Protein AF-A0A4Y7U260-F1 (afdb_monomer_lite)

InterPro domains:
  IPR005828 Major facilitator, sugar transporter-like [PF00083] (8-81)
  IPR036259 MFS transporter superfamily [G3DSA:1.20.1250.20] (1-96)
  IPR036259 MFS transporter superfamily [SSF103473] (2-88)

Secondary structure (DSSP, 8-state):
-----HHHHHHHTHHHHHHHHHHHHHHHHHHHHH-HHHHHHHHHHHHHHHHHHHHHS-TTS-HIIIIIHHHHHHHHHHHHHHHHHHHHHHTT--TTT--

Sequence (99 aa):
IYHYTPLQAGIGFLPLTIVNFIAAMYLPTITEKFGNTKVLLTGQVILIIGLVISAIVNPTNGYWLAIGLPMILVGLGQGWILAPLTNAGIYKVDNNIAG

Organism: NCBI:txid2133765

Structure (mmCIF, N/CA/C/O backbone):
data_AF-A0A4Y7U260-F1
#
_entry.id   AF-A0A4Y7U260-F1
#
loop_
_atom_site.group_PDB
_atom_site.id
_atom_site.type_symbol
_atom_site.label_atom_id
_atom_site.label_alt_id
_atom_site.label_comp_id
_atom_site.label_asym_id
_atom_site.label_entity_id
_atom_site.label_seq_id
_atom_site.pdbx_PDB_ins_code
_atom_site.Cartn_x
_atom_site.Cartn_y
_atom_site.Cartn_z
_atom_site.occupancy
_atom_site.B_iso_or_equiv
_atom_site.auth_seq_id
_atom_site.auth_comp_id
_atom_site.auth_asym_id
_atom_site.auth_atom_id
_atom_site.pdbx_PDB_model_num
ATOM 1 N N . ILE A 1 1 ? 15.675 -6.341 -18.057 1.00 59.59 1 ILE A N 1
ATOM 2 C CA . ILE A 1 1 ? 14.580 -5.469 -18.555 1.00 59.59 1 ILE A CA 1
ATOM 3 C C . ILE A 1 1 ? 14.707 -4.052 -17.998 1.00 59.59 1 ILE A C 1
ATOM 5 O O . ILE A 1 1 ? 14.767 -3.149 -18.811 1.00 59.59 1 ILE A O 1
ATOM 9 N N . TYR A 1 2 ? 14.845 -3.830 -16.681 1.00 62.16 2 TYR A N 1
ATOM 10 C CA . TYR A 1 2 ? 14.929 -2.452 -16.154 1.00 62.16 2 TYR A CA 1
ATOM 11 C C . TYR A 1 2 ? 16.318 -1.939 -15.734 1.00 62.16 2 TYR A C 1
ATOM 13 O O . TYR A 1 2 ? 16.486 -0.730 -15.657 1.00 62.16 2 TYR A O 1
ATOM 21 N N . HIS A 1 3 ? 17.312 -2.810 -15.500 1.00 71.12 3 HIS A N 1
ATOM 22 C CA . HIS A 1 3 ? 18.700 -2.431 -15.147 1.00 71.12 3 HIS A CA 1
ATOM 23 C C . HIS A 1 3 ? 18.819 -1.310 -14.092 1.00 71.12 3 HIS A C 1
ATOM 25 O O . HIS A 1 3 ? 19.743 -0.500 -14.144 1.00 71.12 3 HIS A O 1
ATOM 31 N N . TYR A 1 4 ? 17.886 -1.259 -13.136 1.00 77.31 4 TYR A N 1
ATOM 32 C CA . TYR A 1 4 ? 17.899 -0.234 -12.102 1.00 77.31 4 TYR A CA 1
ATOM 33 C C . TYR A 1 4 ? 19.113 -0.400 -11.194 1.00 77.31 4 TYR A C 1
ATOM 35 O O . TYR A 1 4 ? 19.436 -1.508 -10.758 1.00 77.31 4 TYR A O 1
ATOM 43 N N . THR A 1 5 ? 19.763 0.716 -10.873 1.00 85.38 5 THR A N 1
ATOM 44 C CA . THR A 1 5 ? 20.750 0.737 -9.793 1.00 85.38 5 THR A CA 1
ATOM 45 C C . THR A 1 5 ? 20.060 0.414 -8.461 1.00 85.38 5 THR A C 1
ATOM 47 O O . THR A 1 5 ? 18.855 0.653 -8.323 1.00 85.38 5 THR A O 1
ATOM 50 N N . PRO A 1 6 ? 20.786 -0.078 -7.441 1.00 82.94 6 PRO A N 1
ATOM 51 C CA . PRO A 1 6 ? 20.205 -0.317 -6.117 1.00 82.94 6 PRO A CA 1
ATOM 52 C C . PRO A 1 6 ? 19.465 0.908 -5.555 1.00 82.94 6 PRO A C 1
ATOM 54 O O . PRO A 1 6 ? 18.398 0.773 -4.962 1.00 82.94 6 PRO A O 1
ATOM 57 N N . LEU A 1 7 ? 19.980 2.115 -5.822 1.00 85.75 7 LEU A N 1
ATOM 58 C CA . LEU A 1 7 ? 19.334 3.372 -5.446 1.00 85.75 7 LEU A CA 1
ATOM 59 C C . LEU A 1 7 ? 18.013 3.600 -6.196 1.00 85.75 7 LEU A C 1
ATOM 61 O O . LEU A 1 7 ? 17.024 3.991 -5.584 1.00 85.75 7 LEU A O 1
ATOM 65 N N . GLN A 1 8 ? 17.972 3.341 -7.504 1.00 83.44 8 GLN A N 1
ATOM 66 C CA . GLN A 1 8 ? 16.750 3.479 -8.303 1.00 83.44 8 GLN A CA 1
ATOM 67 C C . GLN A 1 8 ? 15.684 2.462 -7.897 1.00 83.44 8 GLN A C 1
ATOM 69 O O . GLN A 1 8 ? 14.512 2.817 -7.825 1.00 83.44 8 GLN A O 1
ATOM 74 N N . ALA A 1 9 ? 16.082 1.228 -7.576 1.00 83.81 9 ALA A N 1
ATOM 75 C CA . ALA A 1 9 ? 15.172 0.240 -7.011 1.00 83.81 9 ALA A CA 1
ATOM 76 C C . ALA A 1 9 ? 14.614 0.726 -5.664 1.00 83.81 9 ALA A C 1
ATOM 78 O O . ALA A 1 9 ? 13.404 0.701 -5.469 1.00 83.81 9 ALA A O 1
ATOM 79 N N . GLY A 1 10 ? 15.468 1.255 -4.778 1.00 83.88 10 GLY A N 1
ATOM 80 C CA . GLY A 1 10 ? 15.048 1.823 -3.493 1.00 83.88 10 GLY A CA 1
ATOM 81 C C . GLY A 1 10 ? 14.064 2.989 -3.634 1.00 83.88 10 GLY A C 1
ATOM 82 O O . GLY A 1 10 ? 13.020 2.994 -2.987 1.00 83.88 10 GLY A O 1
ATOM 83 N N . ILE A 1 11 ? 14.341 3.939 -4.533 1.00 87.81 11 ILE A N 1
ATOM 84 C CA . ILE A 1 11 ? 13.416 5.040 -4.864 1.00 87.81 11 ILE A CA 1
ATOM 85 C C . ILE A 1 11 ? 12.113 4.491 -5.453 1.00 87.81 11 ILE A C 1
ATOM 87 O O . ILE A 1 11 ? 11.030 4.986 -5.141 1.00 87.81 11 ILE A O 1
ATOM 91 N N . GLY A 1 12 ? 12.213 3.425 -6.245 1.00 85.38 12 GLY A N 1
ATOM 92 C CA . GLY A 1 12 ? 11.075 2.695 -6.776 1.00 85.38 12 GLY A CA 1
ATOM 93 C C . GLY A 1 12 ? 10.153 2.127 -5.694 1.00 85.38 12 GLY A C 1
ATOM 94 O O . GLY A 1 12 ? 8.969 1.969 -5.943 1.00 85.38 12 GLY A O 1
ATOM 95 N N . PHE A 1 13 ? 10.649 1.884 -4.476 1.00 85.19 13 PHE A N 1
ATOM 96 C CA . PHE A 1 13 ? 9.838 1.412 -3.351 1.00 85.19 13 PHE A CA 1
ATOM 97 C C . PHE A 1 13 ? 9.128 2.532 -2.562 1.00 85.19 13 PHE A C 1
ATOM 99 O O . PHE A 1 13 ? 8.226 2.249 -1.772 1.00 85.19 13 PHE A O 1
ATOM 106 N N . LEU A 1 14 ? 9.461 3.807 -2.794 1.00 90.19 14 LEU A N 1
ATOM 107 C CA . LEU A 1 14 ? 8.908 4.933 -2.028 1.00 90.19 14 LEU A CA 1
ATOM 108 C C . LEU A 1 14 ? 7.383 5.092 -2.106 1.00 90.19 14 LEU A C 1
ATOM 110 O O . LEU A 1 14 ? 6.791 5.369 -1.061 1.00 90.19 14 LEU A O 1
ATOM 114 N N . PRO A 1 15 ? 6.713 4.913 -3.266 1.00 87.94 15 PRO A N 1
ATOM 115 C CA . PRO A 1 15 ? 5.258 5.042 -3.339 1.00 87.94 15 PRO A CA 1
ATOM 116 C C . PRO A 1 15 ? 4.520 4.152 -2.334 1.00 87.94 15 PRO A C 1
ATOM 118 O O . PRO A 1 15 ? 3.557 4.598 -1.717 1.00 87.94 15 PRO A O 1
ATOM 121 N N . LEU A 1 16 ? 5.008 2.926 -2.113 1.00 90.12 16 LEU A N 1
ATOM 122 C CA . LEU A 1 16 ? 4.429 1.978 -1.159 1.00 90.12 16 LEU A CA 1
ATOM 123 C C . LEU A 1 16 ? 4.504 2.547 0.256 1.00 90.12 16 LEU A C 1
ATOM 125 O O . LEU A 1 16 ? 3.496 2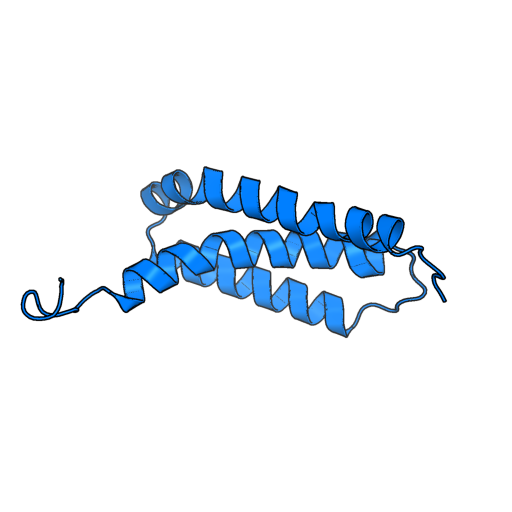.589 0.955 1.00 90.12 16 LEU A O 1
ATOM 129 N N . THR A 1 17 ? 5.685 3.012 0.662 1.00 88.69 17 THR A N 1
ATOM 130 C CA . THR A 1 17 ? 5.914 3.560 2.002 1.00 88.69 17 THR A CA 1
ATOM 131 C C . THR A 1 17 ? 5.091 4.819 2.240 1.00 88.69 17 THR A C 1
ATOM 133 O O . THR A 1 17 ? 4.453 4.935 3.282 1.00 88.69 17 THR A O 1
ATOM 136 N N . ILE A 1 18 ? 5.061 5.740 1.273 1.00 92.62 18 ILE A N 1
ATOM 137 C CA . ILE A 1 18 ? 4.292 6.987 1.373 1.00 92.62 18 ILE A CA 1
ATOM 138 C C . ILE A 1 18 ? 2.807 6.675 1.549 1.00 92.62 18 ILE A C 1
ATOM 140 O O . ILE A 1 18 ? 2.172 7.198 2.462 1.00 92.62 18 ILE A O 1
ATOM 144 N N . VAL A 1 19 ? 2.253 5.795 0.711 1.00 92.31 19 VAL A N 1
ATOM 145 C CA . VAL A 1 19 ? 0.833 5.442 0.792 1.00 92.31 19 VAL A CA 1
ATOM 146 C C . VAL A 1 19 ? 0.521 4.690 2.078 1.00 92.31 19 VAL A C 1
ATOM 148 O O . VAL A 1 19 ? -0.492 4.984 2.698 1.00 92.31 19 VAL A O 1
ATOM 151 N N . ASN A 1 20 ? 1.391 3.782 2.520 1.00 90.19 20 ASN A N 1
ATOM 152 C CA . ASN A 1 20 ? 1.225 3.083 3.792 1.00 90.19 20 ASN A CA 1
ATOM 153 C C . ASN A 1 20 ? 1.202 4.071 4.974 1.00 90.19 20 ASN A C 1
ATOM 155 O O . ASN A 1 20 ? 0.328 4.002 5.834 1.00 90.19 20 ASN A O 1
ATOM 159 N N . PHE A 1 21 ? 2.098 5.061 4.974 1.00 90.19 21 PHE A N 1
ATOM 160 C CA . PHE A 1 21 ? 2.147 6.092 6.010 1.00 90.19 21 PHE A CA 1
ATOM 161 C C . PHE A 1 21 ? 0.883 6.963 6.025 1.00 90.19 21 PHE A C 1
ATOM 163 O O . PHE A 1 21 ? 0.303 7.214 7.080 1.00 90.19 21 PHE A O 1
ATOM 170 N N . ILE A 1 22 ? 0.413 7.379 4.844 1.00 92.12 22 ILE A N 1
ATOM 171 C CA . ILE A 1 22 ? -0.854 8.101 4.681 1.00 92.12 22 ILE A CA 1
ATOM 172 C C . ILE A 1 22 ? -2.019 7.238 5.183 1.00 92.12 22 ILE A C 1
ATOM 174 O O . ILE A 1 22 ? -2.835 7.698 5.977 1.00 92.12 22 ILE A O 1
ATOM 178 N N . ALA A 1 23 ? -2.084 5.975 4.765 1.00 89.38 23 ALA A N 1
ATOM 179 C CA . ALA A 1 23 ? -3.126 5.037 5.161 1.00 89.38 23 ALA A CA 1
ATOM 180 C C . ALA A 1 23 ? -3.184 4.879 6.687 1.00 89.38 23 ALA A C 1
ATOM 182 O O . ALA A 1 23 ? -4.262 5.003 7.267 1.00 89.38 23 ALA A O 1
ATOM 183 N N . ALA A 1 24 ? -2.031 4.689 7.331 1.00 87.25 24 ALA A N 1
ATOM 184 C CA . ALA A 1 24 ? -1.907 4.588 8.780 1.00 87.25 24 ALA A CA 1
ATOM 185 C C . ALA A 1 24 ? -2.340 5.874 9.506 1.00 87.25 24 ALA A C 1
ATOM 187 O O . ALA A 1 24 ? -2.980 5.792 10.550 1.00 87.25 24 ALA A O 1
ATOM 188 N N . MET A 1 25 ? -2.056 7.056 8.946 1.00 89.94 25 MET A N 1
ATOM 189 C CA . MET A 1 25 ? -2.473 8.341 9.524 1.00 89.94 25 MET A CA 1
ATOM 190 C C . MET A 1 25 ? -3.997 8.521 9.515 1.00 89.94 25 MET A C 1
ATOM 192 O O . MET A 1 25 ? -4.560 9.029 10.481 1.00 89.94 25 MET A O 1
ATOM 196 N N . TYR A 1 26 ? -4.674 8.092 8.446 1.00 88.81 26 TYR A N 1
ATOM 197 C CA . TYR A 1 26 ? -6.135 8.202 8.332 1.00 88.81 26 TYR A CA 1
ATOM 198 C C . TYR A 1 26 ? -6.894 7.043 8.986 1.00 88.81 26 TYR A C 1
ATOM 200 O O . TYR A 1 26 ? -8.103 7.142 9.208 1.00 88.81 26 TYR A O 1
ATOM 208 N N . LEU A 1 27 ? -6.207 5.947 9.307 1.00 86.50 27 LEU A N 1
ATOM 209 C CA . LEU A 1 27 ? -6.817 4.749 9.866 1.00 86.50 27 LEU A CA 1
ATOM 210 C C . LEU A 1 27 ? -7.641 5.011 11.143 1.00 86.50 27 LEU A C 1
ATOM 212 O O . LEU A 1 27 ? -8.765 4.506 11.186 1.00 86.50 27 LEU A O 1
ATOM 216 N N . PRO A 1 28 ? -7.178 5.777 12.157 1.00 86.25 28 PRO A N 1
ATOM 217 C CA . PRO A 1 28 ? -7.965 6.029 13.366 1.00 86.25 28 PRO A CA 1
ATOM 218 C C . PRO A 1 28 ? -9.303 6.697 13.043 1.00 86.25 28 PRO A C 1
ATOM 220 O O . PRO A 1 28 ? -10.355 6.186 13.414 1.00 86.25 28 PRO A O 1
ATOM 223 N N . THR A 1 29 ? -9.278 7.761 12.237 1.00 89.00 29 THR A N 1
ATOM 224 C CA . THR A 1 29 ? -10.475 8.516 11.841 1.00 89.00 29 THR A CA 1
ATOM 225 C C . THR A 1 29 ? -11.455 7.666 11.031 1.00 89.00 29 THR A C 1
ATOM 227 O O . THR A 1 29 ? -12.669 7.739 11.220 1.00 89.00 29 THR A O 1
ATOM 230 N N . ILE A 1 30 ? -10.947 6.834 10.118 1.00 86.19 30 ILE A N 1
ATOM 231 C CA . ILE A 1 30 ? -11.782 5.929 9.318 1.00 86.19 30 ILE A CA 1
ATOM 232 C C . ILE A 1 30 ? -12.370 4.827 10.213 1.00 86.19 30 ILE A C 1
ATOM 234 O O . ILE A 1 30 ? -13.546 4.486 10.080 1.00 86.19 30 ILE A O 1
ATOM 238 N N . THR A 1 31 ? -11.590 4.305 11.156 1.00 87.31 31 THR A N 1
ATOM 239 C CA . THR A 1 31 ? -12.027 3.266 12.097 1.00 87.31 31 THR A CA 1
ATOM 240 C C . THR A 1 31 ? -13.092 3.779 13.059 1.00 87.31 31 THR A C 1
ATOM 242 O O . THR A 1 31 ? -14.079 3.082 13.280 1.00 87.31 31 THR A O 1
ATOM 245 N N . GLU A 1 32 ? -12.960 5.002 13.569 1.00 88.31 32 GLU A N 1
ATOM 246 C CA . GLU A 1 32 ? -13.989 5.654 14.390 1.00 88.31 32 GLU A CA 1
ATOM 247 C C . GLU A 1 32 ? -15.303 5.831 13.620 1.00 88.31 32 GLU A C 1
ATOM 249 O O . GLU A 1 32 ? -16.383 5.606 14.162 1.00 88.31 32 GLU A O 1
ATOM 254 N N . LYS A 1 33 ? -15.224 6.186 12.331 1.00 89.25 33 LYS A N 1
ATOM 255 C CA . LYS A 1 33 ? -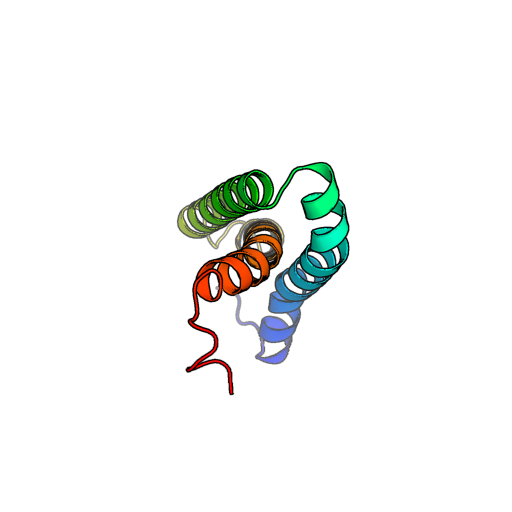16.407 6.471 11.508 1.00 89.25 33 LYS A CA 1
ATOM 256 C C . LYS A 1 33 ? -17.120 5.218 10.990 1.00 89.25 33 LYS A C 1
ATOM 258 O O . LYS A 1 33 ? -18.345 5.213 10.882 1.00 89.25 33 LYS A O 1
ATOM 263 N N . PHE A 1 34 ? -16.376 4.177 10.616 1.00 85.69 34 PHE A N 1
ATOM 264 C CA . PHE A 1 34 ? -16.922 2.989 9.944 1.00 85.69 34 PHE A CA 1
ATOM 265 C C . PHE A 1 34 ? -16.866 1.710 10.789 1.00 85.69 34 PHE A C 1
ATOM 267 O O . PHE A 1 34 ? -17.536 0.730 10.451 1.00 85.69 34 PHE A O 1
ATOM 274 N N . GLY A 1 35 ? -16.119 1.718 11.892 1.00 84.56 35 GLY A N 1
ATOM 275 C CA . GLY A 1 35 ? -15.891 0.564 12.754 1.00 84.56 35 GLY A CA 1
ATOM 276 C C . GLY A 1 35 ? -14.795 -0.370 12.232 1.00 84.56 35 GLY A C 1
ATOM 277 O O . GLY A 1 35 ? -14.624 -0.566 11.027 1.00 84.56 35 GLY A O 1
ATOM 278 N N . ASN A 1 36 ? -14.084 -1.004 13.166 1.00 82.75 36 ASN A N 1
ATOM 279 C CA . ASN A 1 36 ? -12.900 -1.833 12.905 1.00 82.75 36 ASN A CA 1
ATOM 280 C C . ASN A 1 36 ? -13.131 -2.938 11.859 1.00 82.75 36 ASN A C 1
ATOM 282 O O . ASN A 1 36 ? -12.338 -3.109 10.937 1.00 82.75 36 ASN A O 1
ATOM 286 N N . THR A 1 37 ? -14.249 -3.664 11.953 1.00 84.06 37 THR A N 1
ATOM 287 C CA . THR A 1 37 ? -14.548 -4.795 11.060 1.00 84.06 37 THR A CA 1
ATOM 288 C C . THR A 1 37 ? -14.716 -4.369 9.604 1.00 84.06 37 THR A C 1
ATOM 290 O O . THR A 1 37 ? -14.218 -5.046 8.707 1.00 84.06 37 THR A O 1
ATOM 293 N N . LYS A 1 38 ? -15.404 -3.247 9.347 1.00 86.69 38 LYS A N 1
ATOM 294 C CA . LYS A 1 38 ? -15.623 -2.771 7.974 1.00 86.69 38 LYS A CA 1
ATOM 295 C C . LYS A 1 38 ? -14.316 -2.297 7.353 1.00 86.69 38 LYS A C 1
ATOM 297 O O . LYS A 1 38 ? -14.059 -2.631 6.204 1.00 86.69 38 LYS A O 1
ATOM 302 N N . VAL A 1 39 ? -13.491 -1.585 8.121 1.00 87.44 39 VAL A N 1
ATOM 303 C CA . VAL A 1 39 ? -12.171 -1.113 7.675 1.00 87.44 39 VAL A CA 1
ATOM 304 C C . VAL A 1 39 ? -11.234 -2.273 7.353 1.00 87.44 39 VAL A C 1
ATOM 306 O O . VAL A 1 39 ? -10.561 -2.254 6.326 1.00 87.44 39 VAL A O 1
ATOM 309 N N . LEU A 1 40 ? -11.237 -3.319 8.181 1.00 86.50 40 LEU A N 1
ATOM 310 C CA . LEU A 1 40 ? -10.433 -4.512 7.935 1.00 86.50 40 LEU A CA 1
ATOM 311 C C . LEU A 1 40 ? -10.876 -5.231 6.653 1.00 86.50 40 LEU A C 1
ATOM 313 O O . LEU A 1 40 ? -10.034 -5.567 5.824 1.00 86.50 40 LEU A O 1
ATOM 317 N N . LEU A 1 41 ? -12.184 -5.424 6.447 1.00 89.75 41 LEU A N 1
ATOM 318 C CA . LEU A 1 41 ? -12.702 -6.062 5.231 1.00 89.75 41 LEU A CA 1
ATOM 319 C C . LEU A 1 41 ? -12.393 -5.247 3.970 1.00 89.75 41 LEU A C 1
ATOM 3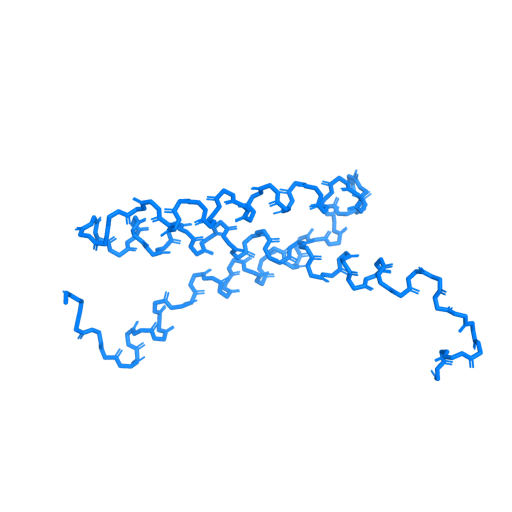21 O O . LEU A 1 41 ? -11.963 -5.818 2.969 1.00 89.75 41 LEU A O 1
ATOM 325 N N . THR A 1 42 ? -12.582 -3.925 4.000 1.00 89.75 42 THR A N 1
ATOM 326 C CA . THR A 1 42 ? -12.287 -3.074 2.838 1.00 89.75 42 THR A CA 1
ATOM 327 C C . THR A 1 42 ? -10.793 -3.042 2.537 1.00 89.75 42 THR A C 1
ATOM 329 O O . THR A 1 42 ? -10.412 -3.228 1.382 1.00 89.75 42 THR A O 1
ATOM 332 N N . GLY A 1 43 ? -9.945 -2.891 3.559 1.00 89.19 43 GLY A N 1
ATOM 333 C CA . GLY A 1 43 ? -8.490 -2.968 3.422 1.00 89.19 43 GLY A CA 1
ATOM 334 C C . GLY A 1 43 ? -8.042 -4.303 2.825 1.00 89.19 43 GLY A C 1
ATOM 335 O O . GLY A 1 43 ? -7.239 -4.319 1.891 1.00 89.19 43 GLY A O 1
ATOM 336 N N . GLN A 1 44 ? -8.624 -5.415 3.284 1.00 90.38 44 GLN A N 1
ATOM 337 C CA . GLN A 1 44 ? -8.326 -6.756 2.776 1.00 90.38 44 GLN A CA 1
ATOM 338 C C . GLN A 1 44 ? -8.691 -6.916 1.297 1.00 90.38 44 GLN A C 1
ATOM 340 O O . GLN A 1 44 ? -7.902 -7.459 0.523 1.00 90.38 44 GLN A O 1
ATOM 345 N N . VAL A 1 45 ? -9.860 -6.425 0.881 1.00 92.81 45 VAL A N 1
ATOM 346 C CA . VAL A 1 45 ? -10.281 -6.463 -0.528 1.00 92.81 45 VAL A CA 1
ATOM 347 C C . VAL A 1 45 ? -9.335 -5.632 -1.398 1.00 92.81 45 VAL A C 1
ATOM 349 O O . VAL A 1 45 ? -8.891 -6.110 -2.441 1.00 92.81 45 VAL A O 1
ATOM 352 N N . ILE A 1 46 ? -8.969 -4.425 -0.954 1.00 91.62 46 ILE A N 1
ATOM 353 C CA . ILE A 1 46 ? -8.017 -3.555 -1.663 1.00 91.62 46 ILE A CA 1
ATOM 354 C C . ILE A 1 46 ? -6.656 -4.246 -1.809 1.00 91.62 46 ILE A C 1
ATOM 356 O O . ILE A 1 46 ? -6.076 -4.237 -2.897 1.00 91.62 46 ILE A O 1
ATOM 360 N N . LEU A 1 47 ? -6.169 -4.888 -0.744 1.00 91.00 47 LEU A N 1
ATOM 361 C CA . LEU A 1 47 ? -4.904 -5.616 -0.762 1.00 91.00 47 LEU A CA 1
ATOM 362 C C . LEU A 1 47 ? -4.930 -6.766 -1.774 1.00 91.00 47 LEU A C 1
ATOM 364 O O . LEU A 1 47 ? -4.010 -6.888 -2.580 1.00 91.00 47 LEU A O 1
ATOM 368 N N . ILE A 1 48 ? -5.989 -7.581 -1.770 1.00 93.06 48 ILE A N 1
ATOM 369 C CA . ILE A 1 48 ? -6.149 -8.688 -2.724 1.00 93.06 48 ILE A CA 1
ATOM 370 C C . ILE A 1 48 ? -6.150 -8.159 -4.160 1.00 93.06 48 ILE A C 1
ATOM 372 O O . ILE A 1 48 ? -5.455 -8.712 -5.009 1.00 93.06 48 ILE A O 1
ATOM 376 N N . ILE A 1 49 ? -6.870 -7.068 -4.433 1.00 93.56 49 ILE A N 1
ATOM 377 C CA . ILE A 1 49 ? -6.893 -6.441 -5.762 1.00 93.56 49 ILE A CA 1
ATOM 378 C C . ILE A 1 49 ? -5.487 -5.979 -6.164 1.00 93.56 49 ILE A C 1
ATOM 380 O O . ILE A 1 49 ? -5.050 -6.262 -7.278 1.00 93.56 49 ILE A O 1
ATOM 384 N N . GLY A 1 50 ? -4.753 -5.323 -5.260 1.00 90.50 50 GLY 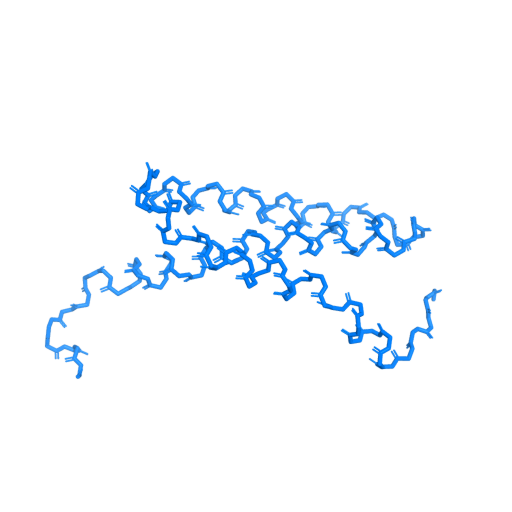A N 1
ATOM 385 C CA . GLY A 1 50 ? -3.375 -4.895 -5.507 1.00 90.50 50 GLY A CA 1
ATOM 386 C C . GLY A 1 50 ? -2.442 -6.061 -5.842 1.00 90.50 50 GLY A C 1
ATOM 387 O O . GLY A 1 50 ? -1.662 -5.969 -6.789 1.00 90.50 50 GLY A O 1
ATOM 388 N N . LEU A 1 51 ? -2.568 -7.180 -5.123 1.00 91.25 51 LEU A N 1
ATOM 389 C CA . LEU A 1 51 ? -1.790 -8.396 -5.372 1.00 91.25 51 LEU A CA 1
ATOM 390 C C . LEU A 1 51 ? -2.159 -9.066 -6.700 1.00 91.25 51 LEU A C 1
ATOM 392 O O . LEU A 1 51 ? -1.267 -9.453 -7.451 1.00 91.25 51 LEU A O 1
ATOM 396 N N . VAL A 1 52 ? -3.451 -9.168 -7.021 1.00 93.62 52 VAL A N 1
ATOM 397 C CA . VAL A 1 52 ? -3.918 -9.741 -8.293 1.00 93.62 52 VAL A CA 1
ATOM 398 C C . VAL A 1 52 ? -3.430 -8.897 -9.464 1.00 93.62 52 VAL A C 1
ATOM 400 O O . VAL A 1 52 ? -2.879 -9.450 -10.411 1.00 93.62 52 VAL A O 1
ATOM 403 N N . ILE A 1 53 ? -3.557 -7.567 -9.384 1.00 89.94 53 ILE A N 1
ATOM 404 C CA . ILE A 1 53 ? -3.028 -6.658 -10.408 1.00 89.94 53 ILE A CA 1
ATOM 405 C C . ILE A 1 53 ? -1.518 -6.854 -10.538 1.00 89.94 53 ILE A C 1
ATOM 407 O O . ILE A 1 53 ? -1.038 -7.052 -11.648 1.00 89.94 53 ILE A O 1
ATOM 411 N N . SER A 1 54 ? -0.777 -6.890 -9.427 1.00 87.44 54 SER A N 1
ATOM 412 C CA . SER A 1 54 ? 0.670 -7.131 -9.449 1.00 87.44 54 SER A CA 1
ATOM 413 C C . SER A 1 54 ? 1.053 -8.456 -10.113 1.00 87.44 54 SER A C 1
ATOM 415 O O . SER A 1 54 ? 2.128 -8.543 -10.700 1.00 87.44 54 SER A O 1
ATOM 417 N N . ALA A 1 55 ? 0.208 -9.484 -10.002 1.00 88.12 55 ALA A N 1
ATOM 418 C CA . ALA A 1 55 ? 0.467 -10.806 -10.559 1.00 88.12 55 ALA A CA 1
ATOM 419 C C . ALA A 1 55 ? 0.178 -10.893 -12.067 1.00 88.12 55 ALA A C 1
ATOM 421 O O . ALA A 1 55 ? 0.846 -11.650 -12.768 1.00 88.12 55 ALA A O 1
ATOM 422 N N . ILE A 1 56 ? -0.809 -10.143 -12.568 1.00 89.12 56 ILE A N 1
ATOM 423 C CA . ILE A 1 56 ? -1.238 -10.207 -13.978 1.00 89.12 56 ILE A CA 1
ATOM 424 C C . ILE A 1 56 ? -0.589 -9.141 -14.865 1.00 89.12 56 ILE A C 1
ATOM 426 O O . ILE A 1 56 ? -0.622 -9.261 -16.090 1.00 89.12 56 ILE A O 1
ATOM 430 N N . VAL A 1 57 ? -0.058 -8.064 -14.280 1.00 87.81 57 VAL A N 1
ATOM 431 C CA . VAL A 1 57 ? 0.448 -6.936 -15.062 1.00 87.81 57 VAL A CA 1
ATOM 432 C C . VAL A 1 57 ? 1.715 -7.340 -15.815 1.00 87.81 57 VAL A C 1
ATOM 434 O O . VAL A 1 57 ? 2.634 -7.943 -15.260 1.00 87.81 57 VAL A O 1
ATOM 437 N N . ASN A 1 58 ? 1.782 -6.999 -17.102 1.00 81.12 58 ASN A N 1
ATOM 438 C CA . ASN A 1 58 ? 2.967 -7.297 -17.893 1.00 81.12 58 ASN A CA 1
ATOM 439 C C . ASN A 1 58 ? 4.112 -6.351 -17.481 1.00 81.12 58 ASN A C 1
ATOM 441 O O . ASN A 1 58 ? 3.945 -5.127 -17.577 1.00 81.12 58 ASN A O 1
ATOM 445 N N . PRO A 1 59 ? 5.291 -6.877 -17.098 1.00 75.50 59 PRO A N 1
ATOM 446 C CA . PRO A 1 59 ? 6.449 -6.061 -16.768 1.00 75.50 59 PRO A CA 1
ATOM 447 C C . PRO A 1 59 ? 6.920 -5.154 -17.902 1.00 75.50 59 PRO A C 1
ATOM 449 O O . PRO A 1 59 ? 7.742 -4.295 -17.634 1.00 75.50 59 PRO A O 1
ATOM 452 N N . THR A 1 60 ? 6.462 -5.299 -19.148 1.00 77.31 60 THR A N 1
ATOM 453 C CA . THR A 1 60 ? 6.832 -4.411 -20.264 1.00 77.31 60 THR A CA 1
ATOM 454 C C . THR A 1 60 ? 6.017 -3.118 -20.331 1.00 77.31 60 THR A C 1
ATOM 456 O O . THR A 1 60 ? 6.395 -2.213 -21.069 1.00 77.31 60 THR A O 1
ATOM 459 N N . ASN A 1 61 ? 4.932 -2.987 -19.559 1.00 76.62 61 ASN A N 1
ATOM 460 C CA . ASN A 1 61 ? 4.010 -1.840 -19.630 1.00 76.62 61 ASN A CA 1
ATOM 461 C C . ASN A 1 61 ? 4.533 -0.558 -18.940 1.00 76.62 61 ASN A C 1
ATOM 463 O O . ASN A 1 61 ? 3.787 0.404 -18.763 1.00 76.62 61 ASN A O 1
ATOM 467 N N . GLY A 1 62 ? 5.815 -0.526 -18.563 1.00 81.00 62 GLY A N 1
ATOM 468 C CA . GLY A 1 62 ? 6.461 0.602 -17.894 1.00 81.00 62 GLY A CA 1
ATOM 469 C C . GLY A 1 62 ? 6.245 0.626 -16.377 1.00 81.00 62 GLY A C 1
ATOM 470 O O . GLY A 1 62 ? 5.297 0.052 -15.844 1.00 81.00 62 GLY A O 1
ATOM 471 N N . TYR A 1 63 ? 7.138 1.324 -15.671 1.00 82.06 63 TYR A N 1
ATOM 472 C CA . TYR A 1 63 ? 7.224 1.338 -14.204 1.00 82.06 63 TYR A CA 1
ATOM 473 C C . TYR A 1 63 ? 5.906 1.696 -13.496 1.00 82.06 63 TYR A C 1
ATOM 475 O O . TYR A 1 63 ? 5.510 1.032 -12.541 1.00 82.06 63 TYR A O 1
ATOM 483 N N . TRP A 1 64 ? 5.195 2.728 -13.955 1.00 81.44 64 TRP A N 1
ATOM 484 C CA . TRP A 1 64 ? 4.000 3.214 -13.258 1.00 81.44 64 TRP A CA 1
ATOM 485 C C . TRP A 1 64 ? 2.840 2.218 -13.277 1.00 81.44 64 TRP A C 1
ATOM 487 O O . TRP A 1 64 ? 2.187 2.031 -12.254 1.00 81.44 64 TRP A O 1
ATOM 497 N N . LEU A 1 65 ? 2.611 1.555 -14.412 1.00 80.88 65 LEU A N 1
ATOM 498 C CA . LEU A 1 65 ? 1.570 0.535 -14.539 1.00 80.88 65 LEU A CA 1
ATOM 499 C C . LEU A 1 65 ? 2.015 -0.793 -13.930 1.00 80.88 65 LEU A C 1
ATOM 501 O O . LEU A 1 65 ? 1.213 -1.461 -13.285 1.00 80.88 65 LEU A O 1
ATOM 505 N N . ALA A 1 66 ? 3.286 -1.161 -14.113 1.00 81.62 66 ALA A N 1
ATOM 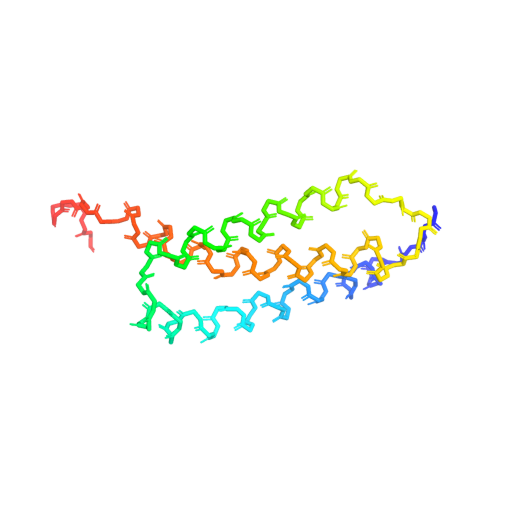506 C CA . ALA A 1 66 ? 3.781 -2.463 -13.693 1.00 81.62 66 ALA A CA 1
ATOM 507 C C . ALA A 1 66 ? 4.120 -2.554 -12.195 1.00 81.62 66 ALA A C 1
ATOM 509 O O . ALA A 1 66 ? 4.093 -3.640 -11.626 1.00 81.62 66 ALA A O 1
ATOM 510 N N . ILE A 1 67 ? 4.478 -1.432 -11.563 1.00 82.75 67 ILE A N 1
ATOM 511 C CA . ILE A 1 67 ? 5.037 -1.393 -10.203 1.00 82.75 67 ILE A CA 1
ATOM 512 C C . ILE A 1 67 ? 4.329 -0.328 -9.354 1.00 82.75 67 ILE A C 1
ATOM 514 O O . ILE A 1 67 ? 3.809 -0.641 -8.285 1.00 82.75 67 ILE A O 1
ATOM 518 N N . GLY A 1 68 ? 4.234 0.913 -9.842 1.00 86.56 68 GLY A N 1
ATOM 519 C CA . GLY A 1 68 ? 3.685 2.037 -9.071 1.00 86.56 68 GLY A CA 1
ATOM 520 C C . GLY A 1 68 ? 2.227 1.848 -8.634 1.00 86.56 68 GLY A C 1
ATOM 521 O O . GLY A 1 68 ? 1.912 1.989 -7.454 1.00 86.56 68 GLY A O 1
ATOM 522 N N . LEU A 1 69 ? 1.337 1.494 -9.564 1.00 87.44 69 LEU A N 1
ATOM 523 C CA . LEU A 1 69 ? -0.081 1.264 -9.275 1.00 87.44 69 LEU A CA 1
ATOM 524 C C . LEU A 1 69 ? -0.304 0.089 -8.297 1.00 87.44 69 LEU A C 1
ATOM 526 O O . LEU A 1 69 ? -0.986 0.302 -7.289 1.00 87.44 69 LEU A O 1
ATOM 530 N N . PRO A 1 70 ? 0.283 -1.109 -8.513 1.00 87.94 70 PRO A N 1
ATOM 531 C CA . PRO A 1 70 ? 0.234 -2.186 -7.527 1.00 87.94 70 PRO A CA 1
ATOM 532 C C . PRO A 1 70 ? 0.703 -1.752 -6.139 1.00 87.94 70 PRO A C 1
ATOM 534 O O . PRO A 1 70 ? 0.042 -2.044 -5.148 1.00 87.94 70 PRO A O 1
ATOM 537 N N . MET A 1 71 ? 1.803 -1.005 -6.055 1.00 90.62 71 MET A N 1
ATOM 538 C CA . MET A 1 71 ? 2.347 -0.545 -4.781 1.00 90.62 71 MET A CA 1
ATOM 539 C C . MET A 1 71 ? 1.424 0.410 -4.028 1.00 90.62 71 MET A C 1
ATOM 541 O O . MET A 1 71 ? 1.334 0.320 -2.807 1.00 90.62 71 MET A O 1
ATOM 545 N N . ILE A 1 72 ? 0.725 1.303 -4.729 1.00 91.00 72 ILE A N 1
ATOM 546 C CA . ILE A 1 72 ? -0.262 2.193 -4.106 1.00 91.00 72 ILE A CA 1
ATOM 547 C C . ILE A 1 72 ? -1.399 1.362 -3.501 1.00 91.00 72 ILE A C 1
ATOM 549 O O . ILE A 1 72 ? -1.752 1.547 -2.339 1.00 91.00 72 ILE A O 1
ATOM 553 N N . LEU A 1 73 ? -1.942 0.408 -4.260 1.00 90.81 73 LEU A N 1
ATOM 554 C CA . LEU A 1 73 ? -3.040 -0.443 -3.794 1.00 90.81 73 LEU A CA 1
ATOM 555 C C . LEU A 1 73 ? -2.615 -1.326 -2.616 1.00 90.81 73 LEU A C 1
ATOM 557 O O . LEU A 1 73 ? -3.303 -1.386 -1.598 1.00 90.81 73 LEU A O 1
ATOM 561 N N . VAL A 1 74 ? -1.452 -1.968 -2.729 1.00 90.06 74 VAL A N 1
ATOM 562 C CA . VAL A 1 74 ? -0.894 -2.823 -1.678 1.00 90.06 74 VA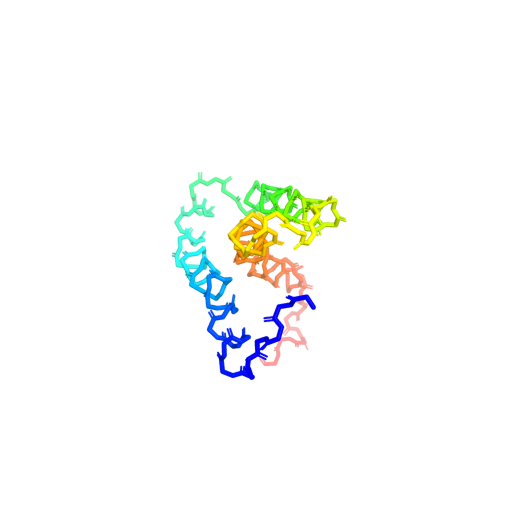L A CA 1
ATOM 563 C C . VAL A 1 74 ? -0.575 -2.012 -0.422 1.00 90.06 74 VAL A C 1
ATOM 565 O O . VAL A 1 74 ? -0.905 -2.456 0.674 1.00 90.06 74 VAL A O 1
ATOM 568 N N . GLY A 1 75 ? 0.019 -0.823 -0.557 1.00 89.44 75 GLY A N 1
ATOM 569 C CA . GLY A 1 75 ? 0.351 0.050 0.572 1.00 89.44 75 GLY A CA 1
ATOM 570 C C . GLY A 1 75 ? -0.885 0.544 1.312 1.00 89.44 75 GLY A C 1
ATOM 571 O O . GLY A 1 75 ? -0.905 0.536 2.541 1.00 89.44 75 GLY A O 1
ATOM 572 N N . LEU A 1 76 ? -1.936 0.904 0.571 1.00 89.25 76 LEU A N 1
ATOM 573 C CA . LEU A 1 76 ? -3.206 1.338 1.148 1.00 89.25 76 LEU A CA 1
ATOM 574 C C . LEU A 1 76 ? -3.884 0.197 1.916 1.00 89.25 76 LEU A C 1
ATOM 576 O O . LEU A 1 76 ? -4.301 0.382 3.057 1.00 89.25 76 LEU A O 1
ATOM 580 N N . GLY A 1 77 ? -3.951 -0.992 1.309 1.00 86.69 77 GLY A N 1
ATOM 581 C CA . GLY A 1 77 ? -4.517 -2.178 1.947 1.00 86.69 77 GLY A CA 1
ATOM 582 C C . GLY A 1 77 ? -3.735 -2.589 3.197 1.00 86.69 77 GLY A C 1
ATOM 583 O O . GLY A 1 77 ? -4.320 -2.724 4.270 1.00 86.69 77 GLY A O 1
ATOM 584 N N . GLN A 1 78 ? -2.408 -2.727 3.091 1.00 85.50 78 GLN A N 1
ATOM 585 C CA . GLN A 1 78 ? -1.558 -3.121 4.222 1.00 85.50 78 GLN A CA 1
ATOM 586 C C . GLN A 1 78 ? -1.637 -2.138 5.391 1.00 85.50 78 GLN A C 1
ATOM 588 O O . GLN A 1 78 ? -1.781 -2.579 6.533 1.00 85.50 78 GLN A O 1
ATOM 593 N N . GLY A 1 79 ? -1.591 -0.829 5.121 1.00 83.94 79 GLY A N 1
ATOM 594 C CA . GLY A 1 79 ? -1.626 0.188 6.173 1.00 83.94 79 GLY A CA 1
ATOM 595 C C . GLY A 1 79 ? -2.905 0.163 7.004 1.00 83.94 79 GLY A C 1
ATOM 596 O O . GLY A 1 79 ? -2.875 0.479 8.192 1.00 83.94 79 GLY A O 1
ATOM 597 N N . TRP A 1 80 ? -4.022 -0.276 6.419 1.00 82.62 80 TRP A N 1
ATOM 598 C CA . TRP A 1 80 ? -5.291 -0.406 7.134 1.00 82.62 80 TRP A CA 1
ATOM 599 C C . TRP A 1 80 ? -5.510 -1.753 7.811 1.00 82.62 80 TRP A C 1
ATOM 601 O O . TRP A 1 80 ? -6.328 -1.825 8.717 1.00 82.62 80 TRP A O 1
ATOM 611 N N . ILE A 1 81 ? -4.812 -2.815 7.413 1.00 80.38 81 ILE A N 1
ATOM 612 C CA . ILE A 1 81 ? -5.013 -4.152 7.993 1.00 80.38 81 ILE A CA 1
ATOM 613 C C . ILE A 1 81 ? -4.159 -4.353 9.245 1.00 80.38 81 ILE A C 1
ATOM 615 O O . ILE A 1 81 ? -4.622 -4.948 10.218 1.00 80.38 81 ILE A O 1
ATOM 619 N N . LEU A 1 82 ? -2.914 -3.871 9.233 1.00 76.25 82 LEU A N 1
ATOM 620 C CA . LEU A 1 82 ? -1.898 -4.289 10.202 1.00 76.25 82 LEU A CA 1
ATOM 621 C C . LEU A 1 82 ? -2.257 -3.897 11.647 1.00 76.25 82 LEU A C 1
ATOM 623 O O . LEU A 1 82 ? -2.161 -4.717 12.560 1.00 76.25 82 LEU A O 1
ATOM 627 N N . ALA A 1 83 ? -2.752 -2.676 11.851 1.00 74.25 83 ALA A N 1
ATOM 628 C CA . ALA A 1 83 ? -3.164 -2.189 13.168 1.00 74.25 83 ALA A CA 1
ATOM 629 C C . ALA A 1 83 ? -4.466 -2.846 13.689 1.00 74.25 83 ALA A C 1
ATOM 631 O O . ALA A 1 83 ? -4.449 -3.363 14.809 1.00 74.25 83 ALA A O 1
ATOM 632 N N . PRO A 1 84 ? -5.569 -2.934 12.916 1.00 68.12 84 PRO A N 1
ATOM 633 C CA . PRO A 1 84 ? -6.771 -3.677 13.302 1.00 68.12 84 PRO A CA 1
ATOM 634 C C . PRO A 1 84 ? -6.523 -5.149 13.604 1.00 68.12 84 PRO A C 1
ATOM 636 O O . PRO A 1 84 ? -7.098 -5.674 14.554 1.00 68.12 84 PRO A O 1
ATOM 639 N N . LEU A 1 85 ? -5.668 -5.810 12.819 1.00 72.62 85 LEU A N 1
ATOM 640 C CA . LEU A 1 85 ? -5.298 -7.206 13.029 1.00 72.62 85 LEU A CA 1
ATOM 641 C C . LEU A 1 85 ? -4.515 -7.386 14.333 1.00 72.62 85 LEU A C 1
ATOM 643 O O . LEU A 1 85 ? -4.769 -8.335 15.069 1.00 72.62 85 LEU A O 1
ATOM 647 N N . THR A 1 86 ? -3.618 -6.449 14.651 1.00 77.81 86 THR A N 1
ATOM 648 C CA . THR A 1 86 ? -2.871 -6.450 15.917 1.00 77.81 86 THR A CA 1
ATOM 649 C C . THR A 1 86 ? -3.820 -6.277 17.103 1.00 77.81 86 THR A C 1
ATOM 651 O O . THR A 1 86 ? -3.795 -7.086 18.028 1.00 77.81 86 THR A O 1
ATOM 654 N N . ASN A 1 87 ? -4.730 -5.299 17.035 1.00 71.81 87 ASN A N 1
ATOM 655 C CA . ASN A 1 87 ? -5.751 -5.080 18.063 1.00 71.81 87 ASN A CA 1
ATOM 656 C C . ASN A 1 87 ? -6.694 -6.281 18.219 1.00 71.81 87 ASN A C 1
ATOM 658 O O . ASN A 1 87 ? -7.052 -6.640 19.336 1.00 71.81 87 ASN A O 1
ATOM 662 N N . ALA A 1 88 ? -7.091 -6.919 17.116 1.00 70.81 88 ALA A N 1
ATOM 663 C CA . ALA A 1 88 ? -7.921 -8.118 17.151 1.00 70.81 88 ALA A CA 1
ATOM 664 C C . ALA A 1 88 ? -7.171 -9.331 17.727 1.00 70.81 88 ALA A C 1
ATOM 666 O O . ALA A 1 88 ? -7.780 -10.136 18.424 1.00 70.81 88 ALA A O 1
ATOM 667 N N . GLY A 1 89 ? -5.865 -9.454 17.470 1.00 70.44 89 GLY A N 1
ATOM 668 C CA . GLY A 1 89 ? -5.030 -10.542 17.981 1.00 70.44 89 GLY A CA 1
ATOM 669 C C . GLY A 1 89 ? -4.818 -10.496 19.496 1.00 70.44 89 GLY A C 1
ATOM 670 O O . GLY A 1 89 ? -4.727 -11.544 20.127 1.00 70.44 89 GLY A O 1
ATOM 671 N N . ILE A 1 90 ? -4.796 -9.297 20.088 1.00 74.62 90 ILE A N 1
ATOM 672 C CA . ILE A 1 90 ? -4.715 -9.118 21.549 1.00 74.62 90 ILE A CA 1
ATOM 673 C C . ILE A 1 90 ? -6.091 -9.099 22.234 1.00 74.62 90 ILE A C 1
ATOM 675 O O . ILE A 1 90 ? -6.181 -9.167 23.460 1.00 74.62 90 ILE A O 1
ATOM 679 N N . TYR A 1 91 ? -7.179 -9.011 21.463 1.00 62.62 91 TYR A N 1
ATOM 680 C CA . TYR A 1 91 ? -8.540 -9.023 21.988 1.00 62.62 91 TYR A CA 1
ATOM 681 C C . TYR A 1 91 ? -8.840 -10.421 22.547 1.00 62.62 91 TYR A C 1
ATOM 683 O O . TYR A 1 91 ? -9.110 -11.342 21.778 1.00 62.62 91 TYR A O 1
ATOM 691 N N . LYS A 1 92 ? -8.798 -10.549 23.885 1.00 57.25 92 LYS A N 1
ATOM 692 C CA . LYS A 1 92 ? -8.858 -11.775 24.722 1.00 57.25 92 LYS A CA 1
ATOM 693 C C . LYS A 1 92 ? -7.522 -12.290 25.278 1.00 57.25 92 LYS A C 1
ATOM 695 O O . LYS A 1 92 ? -7.492 -13.411 25.783 1.00 57.25 92 LYS A O 1
ATOM 700 N N . VAL A 1 93 ? -6.438 -11.513 25.253 1.00 61.62 93 VAL A N 1
ATOM 701 C CA . VAL A 1 93 ? -5.286 -11.851 26.105 1.00 61.62 93 VAL A CA 1
ATOM 702 C C . VAL A 1 93 ? -5.717 -11.692 27.563 1.00 61.62 93 VAL A C 1
ATOM 704 O O . VAL A 1 93 ? -6.181 -10.629 27.971 1.00 61.62 93 VAL A O 1
ATOM 707 N N . ASP A 1 94 ? -5.635 -12.790 28.311 1.00 57.06 94 ASP A N 1
ATOM 708 C CA . ASP A 1 94 ? -5.953 -12.844 29.734 1.00 57.06 94 ASP A CA 1
ATOM 709 C C . ASP A 1 94 ? -5.055 -11.852 30.495 1.00 57.06 94 ASP A C 1
ATOM 711 O O . ASP A 1 94 ? -3.853 -11.771 30.224 1.00 57.06 94 ASP A O 1
ATOM 715 N N . ASN A 1 95 ? -5.599 -11.112 31.467 1.00 60.06 95 ASN A N 1
ATOM 716 C CA . ASN A 1 95 ? -4.831 -10.111 32.235 1.00 60.06 95 ASN A CA 1
ATOM 717 C C . ASN A 1 95 ? -3.642 -10.731 32.997 1.00 60.06 95 ASN A C 1
ATOM 719 O O . ASN A 1 95 ? -2.782 -10.011 33.486 1.00 60.06 95 ASN A O 1
ATOM 723 N N . ASN A 1 96 ? -3.588 -12.061 33.094 1.00 59.25 96 ASN A N 1
ATOM 724 C CA . ASN A 1 96 ? -2.524 -12.819 33.747 1.00 59.25 96 ASN A CA 1
ATOM 725 C C . ASN A 1 96 ? -1.296 -13.088 32.846 1.00 59.25 96 ASN A C 1
ATOM 727 O O . ASN A 1 96 ? -0.313 -13.666 33.299 1.00 59.25 96 ASN A O 1
ATOM 731 N N . ILE A 1 97 ? -1.364 -12.712 31.563 1.00 63.47 97 ILE A N 1
ATOM 732 C CA . ILE A 1 97 ? -0.266 -12.821 30.579 1.00 63.47 97 ILE A CA 1
ATOM 733 C C . ILE A 1 97 ? 0.060 -11.468 29.927 1.00 63.47 97 ILE A C 1
ATOM 735 O O . ILE A 1 97 ? 0.999 -11.370 29.136 1.00 63.47 97 ILE A O 1
ATOM 739 N N . ALA A 1 98 ? -0.707 -10.427 30.259 1.00 58.19 98 ALA A N 1
ATOM 740 C CA . ALA A 1 98 ? -0.371 -9.046 29.956 1.00 58.19 98 ALA A CA 1
ATOM 741 C C . ALA A 1 98 ? 0.697 -8.592 30.965 1.00 58.19 98 ALA A C 1
ATOM 743 O O . ALA A 1 98 ? 0.378 -8.291 32.113 1.00 58.19 98 ALA A O 1
ATOM 744 N N . GLY A 1 99 ? 1.965 -8.675 30.556 1.00 54.97 99 GLY A N 1
ATOM 745 C CA . GLY A 1 99 ? 3.112 -8.221 31.351 1.00 54.97 99 GLY A CA 1
ATOM 746 C C . GLY A 1 99 ? 3.146 -6.715 31.566 1.00 54.97 99 GLY A C 1
ATOM 747 O O . GLY A 1 99 ? 2.576 -5.980 30.727 1.00 54.97 99 GLY A O 1
#

Foldseek 3Di:
DPPDDPVRVVVLLVLLVVLLVVLLVCQVVCCVVPNLVVLQVVLQVLLVVLVVQQVPPDPVPDSCSNRVSSSNSNSNSCSSNVVSVVVVVCVPPDPVPVD

Radius of gyration: 16.69 Å; chains: 1; bounding box: 38×21×54 Å

pLDDT: mean 82.49, std 9.89, range [54.97, 93.62]